Protein AF-A0A2D5KDN4-F1 (afdb_monomer_lite)

pLDDT: mean 83.98, std 16.25, range [39.12, 97.5]

Sequence (99 aa):
MQLTKKILFVYLQKISNKSPTTIMTKEEFIHFIAKELEIEEKSIDLKSNFRNLKNWNSLNALLFISHLNEEKNILISSSDLAQSDTLDDLHLLIQQKTT

Foldseek 3Di:
DVVVVVVVVVVVVVVVLPDAQDLQDPLNLLVVLCVLQVHDSVVDDQAAFCCPDHNDDPVSVVVSQVCCCVVPVFHDDPVQVVPDGGNVSVSVSSNVSSD

Structure (mmCIF, N/CA/C/O backbone):
data_AF-A0A2D5KDN4-F1
#
_entry.id   AF-A0A2D5KDN4-F1
#
loop_
_atom_site.group_PDB
_atom_site.id
_atom_site.type_symbol
_atom_site.label_atom_id
_atom_site.label_alt_id
_atom_site.label_comp_id
_atom_site.label_asym_id
_atom_site.label_entity_id
_atom_site.label_seq_id
_atom_site.pdbx_PDB_ins_code
_atom_site.Cartn_x
_atom_site.Cartn_y
_atom_site.Cartn_z
_atom_site.occupancy
_atom_site.B_iso_or_equiv
_atom_site.auth_seq_id
_atom_site.auth_comp_id
_atom_site.auth_asym_id
_atom_site.auth_atom_id
_atom_site.pdbx_PDB_model_num
ATOM 1 N N . MET A 1 1 ? 5.677 41.289 9.530 1.00 54.94 1 MET A N 1
ATOM 2 C CA . MET A 1 1 ? 4.243 40.903 9.539 1.00 54.94 1 MET A CA 1
ATOM 3 C C . MET A 1 1 ? 3.879 39.888 8.430 1.00 54.94 1 MET A C 1
ATOM 5 O O . MET A 1 1 ? 2.791 39.963 7.878 1.00 54.94 1 MET A O 1
ATOM 9 N N . GLN A 1 2 ? 4.755 38.928 8.084 1.00 57.34 2 GLN A N 1
ATOM 10 C CA . GLN A 1 2 ? 4.444 37.851 7.111 1.00 57.34 2 GLN A CA 1
ATOM 11 C C . GLN A 1 2 ? 4.745 36.441 7.657 1.00 57.34 2 GLN A C 1
ATOM 13 O O . GLN A 1 2 ? 4.028 35.494 7.346 1.00 57.34 2 GLN A O 1
ATOM 18 N N . LEU A 1 3 ? 5.740 36.306 8.544 1.00 54.66 3 LEU A N 1
ATOM 19 C CA . LEU A 1 3 ? 6.141 35.022 9.134 1.00 54.66 3 LEU A CA 1
ATOM 20 C C . LEU A 1 3 ? 5.031 34.357 9.970 1.00 54.66 3 LEU A C 1
ATOM 22 O O . LEU A 1 3 ? 4.814 33.153 9.871 1.00 54.66 3 LEU A O 1
ATOM 26 N N . THR A 1 4 ? 4.278 35.146 10.741 1.00 59.69 4 THR A N 1
ATOM 27 C CA . THR A 1 4 ? 3.212 34.642 11.622 1.00 59.69 4 THR A CA 1
ATOM 28 C C . THR A 1 4 ? 2.017 34.094 10.847 1.00 59.69 4 THR A C 1
ATOM 30 O O . THR A 1 4 ? 1.440 33.098 11.263 1.00 59.69 4 THR A O 1
ATOM 33 N N . LYS A 1 5 ? 1.689 34.665 9.679 1.00 61.16 5 LYS A N 1
ATOM 34 C CA . LYS A 1 5 ? 0.627 34.147 8.802 1.00 61.16 5 LYS A CA 1
ATOM 35 C C . LYS A 1 5 ? 1.009 32.812 8.164 1.00 61.16 5 LYS A C 1
ATOM 37 O O . LYS A 1 5 ? 0.154 31.946 8.054 1.00 61.16 5 LYS A O 1
ATOM 42 N N . LYS A 1 6 ? 2.282 32.620 7.792 1.00 63.84 6 LYS A N 1
ATOM 43 C CA . LYS A 1 6 ? 2.772 31.359 7.206 1.00 63.84 6 LYS A CA 1
ATOM 44 C C . LYS A 1 6 ? 2.810 30.230 8.238 1.00 63.84 6 LYS A C 1
ATOM 46 O O . LYS A 1 6 ? 2.369 29.128 7.942 1.00 63.84 6 LYS A O 1
ATOM 51 N N . ILE A 1 7 ? 3.267 30.521 9.458 1.00 64.94 7 ILE A N 1
ATOM 52 C CA . ILE A 1 7 ? 3.260 29.552 10.566 1.00 64.94 7 ILE A CA 1
ATOM 53 C C . ILE A 1 7 ? 1.823 29.212 10.967 1.00 64.94 7 ILE A C 1
ATOM 55 O O . ILE A 1 7 ? 1.499 28.039 11.115 1.00 64.94 7 ILE A O 1
ATOM 59 N N . LEU A 1 8 ? 0.946 30.217 11.070 1.00 64.75 8 LEU A N 1
ATOM 60 C CA . LEU A 1 8 ? -0.470 30.000 11.350 1.00 64.75 8 LEU A CA 1
ATOM 61 C C . LEU A 1 8 ? -1.147 29.201 10.230 1.00 64.75 8 LEU A C 1
ATOM 63 O O . LEU A 1 8 ? -1.929 28.318 10.530 1.00 64.75 8 LEU A O 1
ATOM 67 N N . PHE A 1 9 ? -0.810 29.437 8.961 1.00 63.66 9 PHE A N 1
ATOM 68 C CA . PHE A 1 9 ? -1.331 28.666 7.829 1.00 63.66 9 PHE A CA 1
ATOM 69 C C . PHE A 1 9 ? -0.895 27.195 7.877 1.00 63.66 9 PHE A C 1
ATOM 71 O O . PHE A 1 9 ? -1.737 26.313 7.756 1.00 63.66 9 PHE A O 1
ATOM 78 N N . VAL A 1 10 ? 0.388 26.917 8.135 1.00 60.00 10 VAL A N 1
ATOM 79 C CA . VAL A 1 10 ? 0.885 25.539 8.311 1.00 60.00 10 VAL A CA 1
ATOM 80 C C . VAL A 1 10 ? 0.235 24.874 9.528 1.00 60.00 10 VAL A C 1
ATOM 82 O O . VAL A 1 10 ? -0.149 23.708 9.468 1.00 60.00 10 VAL A O 1
ATOM 85 N N . TYR A 1 11 ? 0.056 25.616 10.623 1.00 56.31 11 TYR A N 1
ATOM 86 C CA . TYR A 1 11 ? -0.632 25.125 11.812 1.00 56.31 11 TYR A CA 1
ATOM 87 C C . TYR A 1 11 ? -2.110 24.831 11.519 1.00 56.31 11 TYR A C 1
ATOM 89 O O . TYR A 1 11 ? -2.583 23.752 11.845 1.00 56.31 11 TYR A O 1
ATOM 97 N N . LEU A 1 12 ? -2.820 25.714 10.813 1.00 59.03 12 LEU A N 1
ATOM 98 C CA . LEU A 1 12 ? -4.212 25.512 10.403 1.00 59.03 12 LEU A CA 1
ATOM 99 C C . LEU A 1 12 ? -4.369 24.350 9.412 1.00 59.03 12 LEU A C 1
ATOM 101 O O . LEU A 1 12 ? -5.328 23.598 9.545 1.00 59.03 12 LEU A O 1
ATOM 105 N N . GLN A 1 13 ? -3.420 24.126 8.494 1.00 55.16 13 GLN A N 1
ATOM 106 C CA . GLN A 1 13 ? -3.399 22.906 7.671 1.00 55.16 13 GLN A CA 1
ATOM 107 C C . GLN A 1 13 ? -3.232 21.649 8.534 1.00 55.16 13 GLN A C 1
ATOM 109 O O . GLN A 1 13 ? -3.931 20.659 8.332 1.00 55.16 13 GLN A O 1
ATOM 114 N N . LYS A 1 14 ? -2.359 21.702 9.547 1.00 55.19 14 LYS A N 1
ATOM 115 C CA . LYS A 1 14 ? -2.145 20.593 10.485 1.00 55.19 14 LYS A CA 1
ATOM 116 C C . LYS A 1 14 ? -3.376 20.310 11.359 1.00 55.19 14 LYS A C 1
ATOM 118 O O . LYS A 1 14 ? -3.615 19.154 11.689 1.00 55.19 14 LYS A O 1
ATOM 123 N N . ILE A 1 15 ? -4.160 21.335 11.710 1.00 52.12 15 ILE A N 1
ATOM 124 C CA . ILE A 1 15 ? -5.410 21.188 12.477 1.00 52.12 15 ILE A CA 1
ATOM 125 C C . ILE A 1 15 ? -6.576 20.737 11.575 1.00 52.12 15 ILE A C 1
ATOM 127 O O . ILE A 1 15 ? -7.379 19.911 11.997 1.00 52.12 15 ILE A O 1
ATOM 131 N N . SER A 1 16 ? -6.656 21.221 10.327 1.00 48.81 16 SER A N 1
ATOM 132 C CA . SER A 1 16 ? -7.693 20.823 9.357 1.00 48.81 16 SER A CA 1
ATOM 133 C C . SER A 1 16 ? -7.580 19.355 8.933 1.00 48.81 16 SER A C 1
ATOM 135 O O . SER A 1 16 ? -8.590 18.749 8.586 1.00 48.81 16 SER A O 1
ATOM 137 N N . ASN A 1 17 ? -6.386 18.759 9.010 1.00 51.59 17 ASN A N 1
ATOM 138 C CA . ASN A 1 17 ? -6.175 17.336 8.720 1.00 51.59 17 ASN A CA 1
ATOM 139 C C . ASN A 1 17 ? -6.676 16.381 9.817 1.00 51.59 17 ASN A C 1
ATOM 141 O O . ASN A 1 17 ? -6.408 15.183 9.753 1.00 51.59 17 ASN A O 1
ATOM 145 N N . LYS A 1 18 ? -7.416 16.875 10.816 1.00 51.31 18 LYS A N 1
ATOM 146 C CA . LYS A 1 18 ? -8.100 16.037 11.806 1.00 51.31 18 LYS A CA 1
ATOM 147 C C . LYS A 1 18 ? -9.617 16.238 11.709 1.00 51.31 18 LYS A C 1
ATOM 149 O O . LYS A 1 18 ? -10.219 16.925 12.527 1.00 51.31 18 LYS A O 1
ATOM 154 N N . SER A 1 19 ? -10.224 15.662 10.670 1.00 39.12 19 SER A N 1
ATOM 155 C CA . SER A 1 19 ? -11.682 15.554 10.474 1.00 39.12 19 SER A CA 1
ATOM 156 C C . SER A 1 19 ? -12.014 14.296 9.626 1.00 39.12 19 SER A C 1
ATOM 158 O O . SER A 1 19 ? -11.091 13.704 9.069 1.00 39.12 19 SER A O 1
ATOM 160 N N . PRO A 1 20 ? -13.262 13.785 9.667 1.00 46.59 20 PRO A N 1
ATOM 161 C CA . PRO A 1 20 ? -13.598 12.356 9.654 1.00 46.59 20 PRO A CA 1
ATOM 162 C C . PRO A 1 20 ? -13.429 11.700 8.275 1.00 46.59 20 PRO A C 1
ATOM 164 O O . PRO A 1 20 ? -13.895 12.244 7.281 1.00 46.59 20 PRO A O 1
ATOM 167 N N . THR A 1 21 ? -12.764 10.537 8.251 1.00 52.19 21 THR A N 1
ATOM 168 C CA . THR A 1 21 ? -12.737 9.557 7.141 1.00 52.19 21 THR A CA 1
ATOM 169 C C . THR 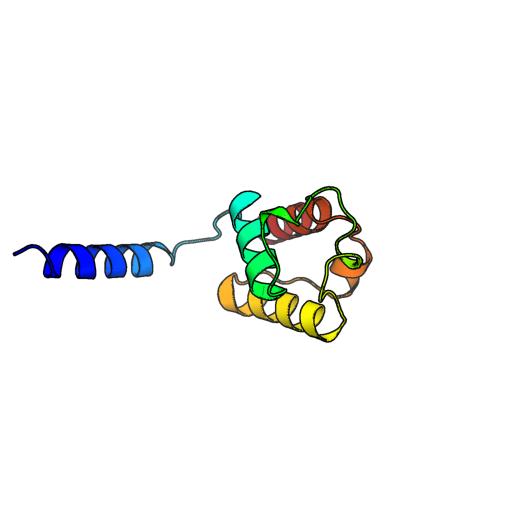A 1 21 ? -12.681 10.156 5.728 1.00 52.19 21 THR A C 1
ATOM 171 O O . THR A 1 21 ? -13.578 9.981 4.906 1.00 52.19 21 THR A O 1
ATOM 174 N N . THR A 1 22 ? -11.591 10.859 5.413 1.00 54.97 22 THR A N 1
ATOM 175 C CA . THR A 1 22 ? -11.323 11.308 4.041 1.00 54.97 22 THR A CA 1
ATOM 176 C C . THR A 1 22 ? -10.961 10.112 3.156 1.00 54.97 22 THR A C 1
ATOM 178 O O . THR A 1 22 ? -9.923 9.481 3.356 1.00 54.97 22 THR A O 1
ATOM 181 N N . ILE A 1 23 ? -11.817 9.831 2.169 1.00 69.12 23 ILE A N 1
ATOM 182 C CA . ILE A 1 23 ? -11.554 8.979 0.997 1.00 69.12 23 ILE A CA 1
ATOM 183 C C . ILE A 1 23 ? -10.173 9.333 0.428 1.00 69.12 23 ILE A C 1
ATOM 185 O O . ILE A 1 23 ? -9.979 10.437 -0.076 1.00 69.12 23 ILE A O 1
ATOM 189 N N . MET A 1 24 ? -9.216 8.406 0.529 1.00 84.81 24 MET A N 1
ATOM 190 C CA . MET A 1 24 ? -7.849 8.604 0.034 1.00 84.81 24 MET A CA 1
ATOM 191 C C . MET A 1 24 ? -7.865 8.665 -1.496 1.00 84.81 24 MET A C 1
ATOM 193 O O . MET A 1 24 ? -8.328 7.718 -2.130 1.00 84.81 24 MET A O 1
ATOM 197 N N . THR A 1 25 ? -7.376 9.726 -2.132 1.00 91.19 25 THR A N 1
ATOM 198 C CA . THR A 1 25 ? -7.305 9.737 -3.605 1.00 91.19 25 THR A CA 1
ATOM 199 C C . THR A 1 25 ? -6.217 8.784 -4.111 1.00 91.19 25 THR A C 1
ATOM 201 O O . THR A 1 25 ? -5.380 8.300 -3.346 1.00 91.19 25 THR A O 1
ATOM 204 N N . LYS A 1 26 ? -6.215 8.482 -5.414 1.00 92.31 26 LYS A N 1
ATOM 205 C CA . LYS A 1 26 ? -5.167 7.640 -6.012 1.00 92.31 26 LYS A CA 1
ATOM 206 C C . LYS A 1 26 ? -3.788 8.291 -5.892 1.00 92.31 26 LYS A C 1
ATOM 208 O O . LYS A 1 26 ? -2.809 7.608 -5.624 1.00 92.31 26 LYS A O 1
ATOM 213 N N . GLU A 1 27 ? -3.717 9.608 -6.041 1.00 92.56 27 GLU A N 1
ATOM 214 C CA . GLU A 1 27 ? -2.486 10.388 -5.908 1.00 92.56 27 GLU A CA 1
ATOM 215 C C . GLU A 1 27 ? -1.963 10.359 -4.468 1.00 92.56 27 GLU A C 1
ATOM 217 O O . GLU A 1 27 ? -0.777 10.126 -4.247 1.00 92.56 27 GLU A O 1
ATOM 222 N N . GLU A 1 28 ? -2.848 10.524 -3.480 1.00 90.94 28 GLU A N 1
ATOM 223 C CA . GLU A 1 28 ? -2.488 10.406 -2.062 1.00 90.94 28 GLU A CA 1
ATOM 224 C C . GLU A 1 28 ? -2.003 8.995 -1.717 1.00 90.94 28 GLU A C 1
ATOM 226 O O . GLU A 1 28 ? -1.052 8.837 -0.951 1.00 90.94 28 GLU A O 1
ATOM 231 N N . PHE A 1 29 ? -2.622 7.973 -2.310 1.00 93.19 29 PHE A N 1
ATOM 232 C CA . PHE A 1 29 ? -2.206 6.586 -2.143 1.00 93.19 29 PHE A CA 1
ATOM 233 C C . PHE A 1 29 ? -0.833 6.307 -2.762 1.00 93.19 29 PHE A C 1
ATOM 235 O O . PHE A 1 29 ? 0.006 5.675 -2.123 1.00 93.19 29 PHE A O 1
ATOM 242 N N . ILE A 1 30 ? -0.564 6.817 -3.968 1.00 95.06 30 ILE A N 1
ATOM 243 C CA . ILE A 1 30 ? 0.756 6.708 -4.605 1.00 95.06 30 ILE A CA 1
ATOM 244 C C . ILE A 1 30 ? 1.817 7.387 -3.738 1.00 95.06 30 ILE A C 1
ATOM 246 O O . ILE A 1 30 ? 2.859 6.788 -3.480 1.00 95.06 30 ILE A O 1
ATOM 250 N N . HIS A 1 31 ? 1.539 8.596 -3.246 1.00 94.06 31 HIS A N 1
ATOM 251 C CA . HIS A 1 31 ? 2.446 9.314 -2.354 1.00 94.06 31 HIS A CA 1
ATOM 252 C C . HIS A 1 31 ? 2.718 8.528 -1.063 1.00 94.06 31 HIS A C 1
ATOM 254 O O . HIS A 1 31 ? 3.864 8.410 -0.627 1.00 94.06 31 HIS A O 1
ATOM 260 N N . PHE A 1 32 ? 1.670 7.948 -0.472 1.00 91.75 32 PHE A N 1
ATOM 261 C CA . PHE A 1 32 ? 1.779 7.103 0.712 1.00 91.75 32 PHE A CA 1
ATOM 262 C C . PHE A 1 32 ? 2.668 5.880 0.453 1.00 91.75 32 PHE A C 1
ATOM 264 O O . PHE A 1 32 ? 3.669 5.706 1.140 1.00 91.75 32 PHE A O 1
ATOM 271 N N . ILE A 1 33 ? 2.379 5.087 -0.581 1.00 93.31 33 ILE A N 1
ATOM 272 C CA . ILE A 1 33 ? 3.170 3.898 -0.937 1.00 93.31 33 ILE A CA 1
ATOM 273 C C . ILE A 1 33 ? 4.626 4.258 -1.252 1.00 93.31 33 ILE A C 1
ATOM 275 O O . ILE A 1 33 ? 5.540 3.570 -0.800 1.00 93.31 33 ILE A O 1
ATOM 279 N N . ALA A 1 34 ? 4.859 5.338 -2.003 1.00 95.00 34 ALA A N 1
ATOM 280 C CA . ALA A 1 34 ? 6.202 5.803 -2.340 1.00 95.00 34 ALA A CA 1
ATOM 281 C C . ALA A 1 34 ? 7.024 6.128 -1.088 1.00 95.00 34 ALA A C 1
ATOM 283 O O . ALA A 1 34 ? 8.186 5.733 -0.989 1.00 95.00 34 ALA A O 1
ATOM 284 N N . LYS A 1 35 ? 6.401 6.804 -0.115 1.00 92.50 35 LYS A N 1
ATOM 285 C CA . LYS A 1 35 ? 7.014 7.126 1.175 1.00 92.50 35 LYS A CA 1
ATOM 286 C C . LYS A 1 35 ? 7.296 5.866 1.996 1.00 92.50 35 LYS A C 1
ATOM 288 O O . LYS A 1 35 ? 8.404 5.727 2.496 1.00 92.50 35 LYS A O 1
ATOM 293 N N . GLU A 1 36 ? 6.326 4.961 2.110 1.00 91.12 36 GLU A N 1
ATOM 294 C CA . GLU A 1 36 ? 6.452 3.722 2.894 1.00 91.12 36 GLU A CA 1
ATOM 295 C C . GLU A 1 36 ? 7.535 2.782 2.355 1.00 91.12 36 GLU A C 1
ATOM 297 O O . GLU A 1 36 ? 8.244 2.131 3.119 1.00 91.12 36 GLU A O 1
ATOM 302 N N . LEU A 1 37 ? 7.676 2.709 1.031 1.00 93.88 37 LEU A N 1
ATOM 303 C CA . LEU A 1 37 ? 8.647 1.830 0.382 1.00 93.88 37 LEU A CA 1
ATOM 304 C C . LEU A 1 37 ? 9.970 2.528 0.053 1.00 93.88 37 LEU A C 1
ATOM 306 O O . LEU A 1 37 ? 10.879 1.871 -0.454 1.00 93.88 37 LEU A O 1
ATOM 310 N N . GLU A 1 38 ? 10.096 3.828 0.325 1.00 94.38 38 GLU A N 1
ATOM 311 C CA . GLU A 1 38 ? 11.251 4.655 -0.050 1.00 94.38 38 GLU A CA 1
ATOM 312 C C . GLU A 1 38 ? 11.600 4.535 -1.550 1.00 94.38 38 GLU A C 1
ATOM 314 O O . GLU A 1 38 ? 12.753 4.327 -1.945 1.00 94.38 38 GLU A O 1
ATOM 319 N N . ILE A 1 39 ? 10.579 4.635 -2.407 1.00 94.75 39 ILE A N 1
ATOM 320 C CA . ILE A 1 39 ? 10.701 4.583 -3.873 1.00 94.75 39 ILE A CA 1
ATOM 321 C C . ILE A 1 39 ? 10.160 5.857 -4.522 1.00 94.75 39 ILE A C 1
ATOM 323 O O . ILE A 1 39 ? 9.458 6.652 -3.906 1.00 94.75 39 ILE A O 1
ATOM 327 N N . GLU A 1 40 ? 10.483 6.068 -5.796 1.00 95.06 40 GLU A N 1
ATOM 328 C CA . GLU A 1 40 ? 9.989 7.228 -6.536 1.00 95.06 40 GLU A CA 1
ATOM 329 C C . GLU A 1 40 ? 8.531 7.030 -6.968 1.00 95.06 40 GLU A C 1
ATOM 331 O O . GLU A 1 40 ? 8.204 6.017 -7.585 1.00 95.06 40 GLU A O 1
ATOM 336 N N . GLU A 1 41 ? 7.674 8.033 -6.762 1.00 94.94 41 GLU A N 1
ATOM 337 C CA . GLU A 1 41 ? 6.266 7.999 -7.204 1.00 94.94 41 GLU A CA 1
ATOM 338 C C . GLU A 1 41 ? 6.121 7.692 -8.702 1.00 94.94 41 GLU A C 1
ATOM 340 O O . GLU A 1 41 ? 5.231 6.957 -9.113 1.00 94.94 41 GLU A O 1
ATOM 345 N N . LYS A 1 42 ? 7.045 8.191 -9.532 1.00 92.81 42 LYS A N 1
ATOM 346 C CA . LYS A 1 42 ? 7.049 7.951 -10.986 1.00 92.81 42 LYS A CA 1
ATOM 347 C C . LYS A 1 42 ? 7.285 6.489 -11.371 1.00 92.81 42 LYS A C 1
ATOM 349 O O . LYS A 1 42 ? 7.023 6.121 -12.511 1.00 92.81 42 LYS A O 1
ATOM 354 N N . SER A 1 43 ? 7.827 5.685 -10.457 1.00 90.88 43 SER A N 1
ATOM 355 C CA . SER A 1 43 ? 8.062 4.253 -10.667 1.00 90.88 43 SER A CA 1
ATOM 356 C C . SER A 1 43 ? 6.841 3.394 -10.330 1.00 90.88 43 SER A C 1
ATOM 358 O O . SER A 1 43 ? 6.857 2.188 -10.570 1.00 90.88 43 SER A O 1
ATOM 360 N N . ILE A 1 44 ? 5.788 4.008 -9.786 1.00 93.81 44 ILE A N 1
ATOM 361 C CA . ILE A 1 44 ? 4.567 3.332 -9.373 1.00 93.81 44 ILE A CA 1
ATOM 362 C C . ILE A 1 44 ? 3.541 3.369 -10.509 1.00 93.81 44 ILE A C 1
ATOM 364 O O . ILE A 1 44 ? 3.088 4.431 -10.931 1.00 93.81 44 ILE A O 1
ATOM 368 N N . ASP A 1 45 ? 3.129 2.185 -10.956 1.00 94.12 45 ASP A N 1
ATOM 369 C CA . ASP A 1 45 ? 1.944 1.992 -11.790 1.00 94.12 45 ASP A CA 1
ATOM 370 C C . ASP A 1 45 ? 0.874 1.275 -10.962 1.00 94.12 45 ASP A C 1
ATOM 372 O O . ASP A 1 45 ? 1.108 0.179 -10.448 1.00 94.12 45 ASP A O 1
ATOM 376 N N . LEU A 1 46 ? -0.311 1.874 -10.849 1.00 93.69 46 LEU A N 1
ATOM 377 C CA . LEU A 1 46 ? -1.420 1.318 -10.074 1.00 93.69 46 LEU A CA 1
ATOM 378 C C . LEU A 1 46 ? -1.883 -0.057 -10.576 1.00 93.69 46 LEU A C 1
ATOM 380 O O . LEU A 1 46 ? -2.385 -0.866 -9.799 1.00 93.69 46 LEU A O 1
ATOM 384 N N . LYS A 1 47 ? -1.677 -0.350 -11.862 1.00 95.62 47 LYS A N 1
ATOM 385 C CA . LYS A 1 47 ? -2.036 -1.641 -12.464 1.00 95.62 47 LYS A CA 1
ATOM 386 C C . LYS A 1 47 ? -0.978 -2.716 -12.243 1.00 95.62 47 LYS A C 1
ATOM 388 O O . LYS A 1 47 ? -1.215 -3.882 -12.557 1.00 95.62 47 LYS A O 1
ATOM 393 N N . SER A 1 48 ? 0.203 -2.336 -11.758 1.00 93.00 48 SER A N 1
ATOM 394 C CA . SER A 1 48 ? 1.279 -3.284 -11.500 1.00 93.00 48 SER A CA 1
ATOM 395 C C . SER A 1 48 ? 0.985 -4.115 -10.256 1.00 93.00 48 SER A C 1
ATOM 397 O O . SER A 1 48 ? 0.316 -3.663 -9.322 1.00 93.00 48 SER A O 1
ATOM 399 N N . ASN A 1 49 ? 1.503 -5.345 -10.243 1.00 96.19 49 ASN A N 1
ATOM 400 C CA . ASN A 1 49 ? 1.449 -6.167 -9.047 1.00 96.19 49 ASN A CA 1
ATOM 401 C C . ASN A 1 49 ? 2.323 -5.527 -7.961 1.00 96.19 49 ASN A C 1
ATOM 403 O O . ASN A 1 49 ? 3.536 -5.389 -8.148 1.00 96.19 49 ASN A O 1
ATOM 407 N N . PHE A 1 50 ? 1.727 -5.157 -6.826 1.00 94.62 50 PHE A N 1
ATOM 408 C CA . PHE A 1 50 ? 2.438 -4.408 -5.787 1.00 94.62 50 PHE A CA 1
ATOM 409 C C . PHE A 1 50 ? 3.561 -5.225 -5.136 1.00 94.62 50 PHE A C 1
ATOM 411 O O . PHE A 1 50 ? 4.511 -4.656 -4.604 1.00 94.62 50 PHE A O 1
ATOM 418 N N . ARG A 1 51 ? 3.504 -6.561 -5.218 1.00 94.06 51 ARG A N 1
ATOM 419 C CA . ARG A 1 51 ? 4.550 -7.449 -4.690 1.00 94.06 51 ARG A CA 1
ATOM 420 C C . ARG A 1 51 ? 5.852 -7.360 -5.478 1.00 94.06 51 ARG A C 1
ATOM 422 O O . ARG A 1 51 ? 6.888 -7.771 -4.967 1.00 94.06 51 ARG A O 1
ATOM 429 N N . ASN A 1 52 ? 5.800 -6.819 -6.694 1.00 94.88 52 ASN A N 1
ATOM 430 C CA . ASN A 1 52 ? 6.974 -6.582 -7.529 1.00 94.88 52 ASN A CA 1
ATOM 431 C C . ASN A 1 52 ? 7.603 -5.204 -7.281 1.00 94.88 52 ASN A C 1
ATOM 433 O O . ASN A 1 52 ? 8.657 -4.913 -7.850 1.00 94.88 52 ASN A O 1
ATOM 437 N N . LEU A 1 53 ? 6.976 -4.345 -6.467 1.00 94.50 53 LEU A N 1
ATOM 438 C CA . LEU A 1 53 ? 7.544 -3.044 -6.138 1.00 94.50 53 LEU A CA 1
ATOM 439 C C . LEU A 1 53 ? 8.855 -3.229 -5.385 1.00 94.50 53 LEU A C 1
ATOM 441 O O . LEU A 1 53 ? 9.007 -4.099 -4.522 1.00 94.50 53 LEU A O 1
ATOM 445 N N . LYS A 1 54 ? 9.816 -2.363 -5.701 1.00 92.88 54 LYS A N 1
ATOM 446 C CA . LYS A 1 54 ? 11.082 -2.323 -4.981 1.00 92.88 54 LYS A CA 1
ATOM 447 C C . LYS A 1 54 ? 10.797 -2.094 -3.493 1.00 92.88 54 LYS A C 1
ATOM 449 O O . LYS A 1 54 ? 9.948 -1.288 -3.133 1.00 92.88 54 LYS A O 1
ATOM 454 N N . ASN A 1 55 ? 11.520 -2.827 -2.652 1.00 94.56 55 ASN A N 1
ATOM 455 C CA . ASN A 1 55 ? 11.376 -2.833 -1.197 1.00 94.56 55 ASN A CA 1
ATOM 456 C C . ASN A 1 55 ? 10.055 -3.422 -0.671 1.00 94.56 55 ASN A C 1
ATOM 458 O O . ASN A 1 55 ? 9.868 -3.449 0.542 1.00 94.56 55 ASN A O 1
ATOM 462 N N . TRP A 1 56 ? 9.171 -3.974 -1.507 1.00 95.44 56 TRP A N 1
ATOM 463 C CA . TRP A 1 56 ? 8.050 -4.753 -0.985 1.00 95.44 56 TRP A CA 1
ATOM 464 C C . TRP A 1 56 ? 8.544 -6.080 -0.388 1.00 95.44 56 TRP A C 1
ATOM 466 O O . TRP A 1 56 ? 9.134 -6.915 -1.071 1.00 95.44 56 TRP A O 1
ATOM 476 N N . ASN A 1 57 ? 8.320 -6.280 0.910 1.00 94.38 57 ASN A N 1
ATOM 477 C CA . ASN A 1 57 ? 8.667 -7.497 1.647 1.00 94.38 57 ASN A CA 1
ATOM 478 C C . ASN A 1 57 ? 7.755 -7.638 2.882 1.00 94.38 57 ASN A C 1
ATOM 480 O O . ASN A 1 57 ? 6.948 -6.754 3.163 1.00 94.38 57 ASN A O 1
ATOM 484 N N . SER A 1 58 ? 7.879 -8.733 3.638 1.00 93.88 58 SER A N 1
ATOM 485 C CA . SER A 1 58 ? 7.024 -8.988 4.808 1.00 93.88 58 SER A CA 1
ATOM 486 C C . SER A 1 58 ? 7.117 -7.914 5.897 1.00 93.88 58 SER A C 1
ATOM 488 O O . SER A 1 58 ? 6.116 -7.638 6.553 1.00 93.88 58 SER A O 1
ATOM 490 N N . LEU A 1 59 ? 8.293 -7.305 6.092 1.00 94.56 59 LEU A N 1
ATOM 491 C CA . LEU A 1 59 ? 8.476 -6.231 7.068 1.00 94.56 59 LEU A CA 1
ATOM 492 C C . LEU A 1 59 ? 7.740 -4.966 6.615 1.00 94.56 59 LEU A C 1
ATOM 494 O O . LEU A 1 59 ? 6.944 -4.425 7.373 1.00 94.56 59 LEU A O 1
ATOM 498 N N . ASN A 1 60 ? 7.936 -4.542 5.368 1.00 95.19 60 ASN A N 1
ATOM 499 C CA . ASN A 1 60 ? 7.288 -3.341 4.843 1.00 95.19 60 ASN A CA 1
ATOM 500 C C . ASN A 1 60 ? 5.772 -3.518 4.679 1.00 95.19 60 ASN A C 1
ATOM 502 O O . ASN A 1 60 ? 5.026 -2.574 4.904 1.00 95.19 60 ASN A O 1
ATOM 506 N N . ALA A 1 61 ? 5.291 -4.732 4.395 1.00 95.06 61 ALA A N 1
ATOM 507 C CA . ALA A 1 61 ? 3.861 -5.036 4.426 1.00 95.06 61 ALA A CA 1
ATOM 508 C C . ALA A 1 61 ? 3.267 -4.893 5.841 1.00 95.06 61 ALA A C 1
ATOM 510 O O . ALA A 1 61 ? 2.156 -4.391 5.999 1.00 95.06 61 ALA A O 1
ATOM 511 N N . LEU A 1 62 ? 4.007 -5.308 6.876 1.00 95.38 62 LEU A N 1
ATOM 512 C CA . LEU A 1 62 ? 3.588 -5.138 8.268 1.00 95.38 62 LEU A CA 1
ATOM 513 C C . LEU A 1 62 ? 3.573 -3.659 8.676 1.00 95.38 62 LEU A C 1
ATOM 515 O O . LEU A 1 62 ? 2.604 -3.215 9.289 1.00 95.38 62 LEU A O 1
ATOM 519 N N . LEU A 1 63 ? 4.615 -2.903 8.315 1.00 94.19 63 LEU A N 1
ATOM 520 C CA . LEU A 1 63 ? 4.694 -1.463 8.581 1.00 94.19 63 LEU A CA 1
ATOM 521 C C . LEU A 1 63 ? 3.555 -0.709 7.891 1.00 94.19 63 LEU A C 1
ATOM 523 O O . LEU A 1 63 ? 2.859 0.058 8.545 1.00 94.19 63 LEU A O 1
ATOM 527 N N . PHE A 1 64 ? 3.285 -1.024 6.623 1.00 94.25 64 PHE A N 1
ATOM 528 C CA . PHE A 1 64 ? 2.155 -0.485 5.871 1.00 94.25 64 PHE A CA 1
ATOM 529 C C . PHE A 1 64 ? 0.814 -0.701 6.593 1.00 94.25 64 PHE A C 1
ATOM 531 O O . PHE A 1 64 ? 0.042 0.244 6.756 1.00 94.25 64 PHE A O 1
ATOM 538 N N . ILE A 1 65 ? 0.546 -1.925 7.072 1.00 94.00 65 ILE A N 1
ATOM 539 C CA . ILE A 1 65 ? -0.665 -2.224 7.856 1.00 94.00 65 ILE A CA 1
ATOM 540 C C . ILE A 1 65 ? -0.695 -1.393 9.148 1.00 94.00 65 ILE A C 1
ATOM 542 O O . ILE A 1 65 ? -1.730 -0.809 9.473 1.00 94.00 65 ILE A O 1
ATOM 546 N N . SER A 1 66 ? 0.422 -1.334 9.883 1.00 94.44 66 SER A N 1
ATOM 547 C CA . SER A 1 66 ? 0.509 -0.592 11.150 1.00 94.44 66 SER A CA 1
ATOM 548 C C . SER A 1 66 ? 0.239 0.895 10.943 1.00 94.44 66 SER A C 1
ATOM 550 O O . SER A 1 66 ? -0.585 1.474 11.645 1.00 94.44 66 SER A O 1
ATOM 552 N N . HIS A 1 67 ? 0.862 1.503 9.933 1.00 93.12 67 HIS A N 1
ATOM 553 C CA . HIS A 1 67 ? 0.703 2.923 9.631 1.00 93.12 67 HIS A CA 1
ATOM 554 C C . HIS A 1 67 ? -0.714 3.261 9.160 1.00 93.12 67 HIS A C 1
ATOM 556 O O . HIS A 1 67 ? -1.266 4.275 9.585 1.00 93.12 67 HIS A O 1
ATOM 562 N N . LEU A 1 68 ? -1.356 2.407 8.352 1.00 91.06 68 LEU A N 1
ATOM 563 C CA . LEU A 1 68 ? -2.769 2.593 7.999 1.00 91.06 68 LEU A CA 1
ATOM 564 C C . LEU A 1 68 ? -3.682 2.563 9.230 1.00 91.06 68 LEU A C 1
ATOM 566 O O . LEU A 1 68 ? -4.599 3.382 9.342 1.00 91.06 68 LEU A O 1
ATOM 570 N N . ASN A 1 69 ? -3.418 1.661 10.172 1.00 91.44 69 ASN A N 1
ATOM 571 C CA . ASN A 1 69 ? -4.175 1.597 11.413 1.00 91.44 69 ASN A CA 1
ATOM 572 C C . ASN A 1 69 ? -3.934 2.842 12.287 1.00 91.44 69 ASN A C 1
ATOM 574 O O . ASN A 1 69 ? -4.881 3.481 12.736 1.00 91.44 69 ASN A O 1
ATOM 578 N N . GLU A 1 70 ? -2.678 3.232 12.492 1.00 91.00 70 GLU A N 1
ATOM 579 C CA . GLU A 1 70 ? -2.302 4.322 13.400 1.00 91.00 70 GLU A CA 1
ATOM 580 C C . GLU A 1 70 ? -2.650 5.716 12.862 1.00 91.00 70 GLU A C 1
ATOM 582 O O . GLU A 1 70 ? -3.171 6.553 13.602 1.00 91.00 70 GLU A O 1
ATOM 587 N N . GLU A 1 71 ? -2.377 5.987 11.583 1.00 86.38 71 GLU A N 1
ATOM 588 C CA . GLU A 1 71 ? -2.570 7.319 11.000 1.00 86.38 71 GLU A CA 1
ATOM 589 C C . GLU A 1 71 ? -3.981 7.528 10.446 1.00 86.38 71 GLU A C 1
ATOM 591 O O . GLU A 1 71 ? -4.473 8.660 10.418 1.00 86.38 71 GLU A O 1
ATOM 596 N N . LYS A 1 72 ? -4.624 6.455 9.968 1.00 83.19 72 LYS A N 1
ATOM 597 C CA . LYS A 1 72 ? -5.890 6.537 9.226 1.00 83.19 72 LYS A CA 1
ATOM 598 C C . LYS A 1 72 ? -7.039 5.781 9.891 1.00 83.19 72 LYS A C 1
ATOM 600 O O . LYS A 1 72 ? -8.172 5.947 9.448 1.00 83.19 72 LYS A O 1
ATOM 605 N N . ASN A 1 73 ? -6.784 5.010 10.954 1.00 88.06 73 ASN A N 1
ATOM 606 C CA . ASN A 1 73 ? -7.773 4.140 11.603 1.00 88.06 73 ASN A CA 1
ATOM 607 C C . ASN A 1 73 ? -8.407 3.134 10.619 1.00 88.06 73 ASN A C 1
ATOM 609 O O . ASN A 1 73 ? -9.585 2.794 10.734 1.00 88.06 73 ASN A O 1
ATOM 613 N N . ILE A 1 74 ? -7.624 2.683 9.631 1.00 90.69 74 ILE A N 1
ATOM 614 C CA . ILE A 1 74 ? -8.040 1.710 8.618 1.00 90.69 74 ILE A CA 1
ATOM 615 C C . ILE A 1 74 ? -7.427 0.357 8.969 1.00 90.69 74 ILE A C 1
ATOM 617 O O . ILE A 1 74 ? -6.208 0.202 9.009 1.00 90.69 74 ILE 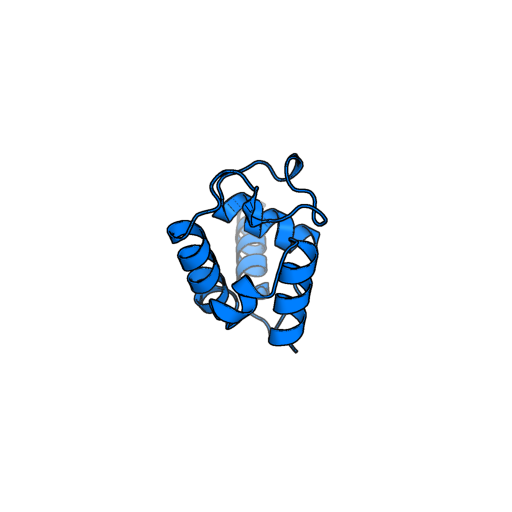A O 1
ATOM 621 N N . LEU A 1 75 ? -8.285 -0.636 9.203 1.00 91.19 75 LEU A N 1
ATOM 622 C CA . LEU A 1 75 ? -7.872 -1.992 9.553 1.00 91.19 75 LEU A CA 1
ATOM 623 C C . LEU A 1 75 ? -7.828 -2.883 8.309 1.00 91.19 75 LEU A C 1
ATOM 625 O O . LEU A 1 75 ? -8.862 -3.206 7.71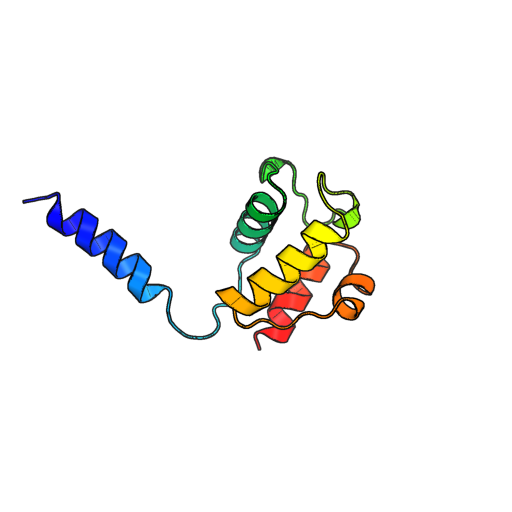9 1.00 91.19 75 LEU A O 1
ATOM 629 N N . ILE A 1 76 ? -6.620 -3.315 7.951 1.00 92.69 76 ILE A N 1
ATOM 630 C CA . ILE A 1 76 ? -6.356 -4.280 6.881 1.00 92.69 76 ILE A CA 1
ATOM 631 C C . ILE A 1 76 ? -5.638 -5.484 7.478 1.00 92.69 76 ILE A C 1
ATOM 633 O O . ILE A 1 76 ? -4.677 -5.347 8.231 1.00 92.69 76 ILE A O 1
ATOM 637 N N . SER A 1 77 ? -6.110 -6.679 7.144 1.00 92.44 77 SER A N 1
ATOM 638 C CA . SER A 1 77 ? -5.492 -7.939 7.545 1.00 92.44 77 SER A CA 1
ATOM 639 C C . SER A 1 77 ? -4.484 -8.433 6.506 1.00 92.44 77 SER A C 1
ATOM 641 O O . SER A 1 77 ? -4.523 -8.069 5.330 1.00 92.44 77 SER A O 1
ATOM 643 N N . SER A 1 78 ? -3.607 -9.350 6.915 1.00 91.31 78 SER A N 1
ATOM 644 C CA . SER A 1 78 ? -2.724 -10.061 5.984 1.00 91.31 78 SER A CA 1
ATOM 645 C C . SER A 1 78 ? -3.499 -10.860 4.929 1.00 91.31 78 SER A C 1
ATOM 647 O O . SER A 1 78 ? -3.031 -10.981 3.799 1.00 91.31 78 SER A O 1
ATOM 649 N N . SER A 1 79 ? -4.692 -11.369 5.262 1.00 93.88 79 SER A N 1
ATOM 650 C CA . SER A 1 79 ? -5.588 -12.024 4.303 1.00 93.88 79 SER A CA 1
ATOM 651 C C . SER A 1 79 ? -6.144 -11.060 3.259 1.00 93.88 79 SER A C 1
ATOM 653 O O . SER A 1 79 ? -6.179 -11.426 2.089 1.00 93.88 79 SER A O 1
ATOM 655 N N . ASP A 1 80 ? -6.513 -9.834 3.646 1.00 94.81 80 ASP A N 1
ATOM 656 C CA . ASP A 1 80 ? -6.974 -8.824 2.685 1.00 94.81 80 ASP A CA 1
ATOM 657 C C . ASP A 1 80 ? -5.844 -8.489 1.681 1.00 94.81 80 ASP A C 1
ATOM 659 O O . ASP A 1 80 ? -6.065 -8.440 0.470 1.00 94.81 80 ASP A O 1
ATOM 663 N N . LEU A 1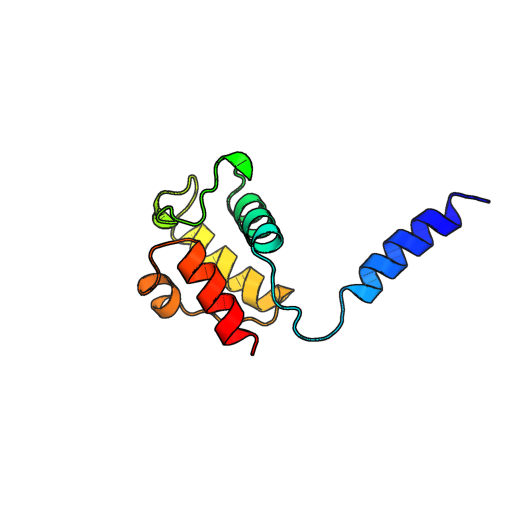 81 ? -4.598 -8.354 2.167 1.00 93.75 81 LEU A N 1
ATOM 664 C CA . LEU A 1 81 ? -3.426 -8.179 1.299 1.00 93.75 81 LEU A CA 1
ATOM 665 C C . LEU A 1 81 ? -3.178 -9.394 0.403 1.00 93.75 81 LEU A C 1
ATOM 667 O O . LEU A 1 81 ? -2.738 -9.229 -0.728 1.00 93.75 81 LEU A O 1
ATOM 671 N N . ALA A 1 82 ? -3.385 -10.616 0.896 1.00 92.94 82 ALA A N 1
ATOM 672 C CA . ALA A 1 82 ? -3.179 -11.841 0.120 1.00 92.94 82 ALA A CA 1
ATOM 673 C C . ALA A 1 82 ? -4.179 -11.986 -1.039 1.00 92.94 82 ALA A C 1
ATOM 675 O O . ALA A 1 82 ? -3.846 -12.602 -2.044 1.00 92.94 82 ALA A O 1
ATOM 676 N N . GLN A 1 83 ? -5.375 -11.412 -0.894 1.00 95.19 83 GLN A N 1
ATOM 677 C CA . GLN A 1 83 ? -6.436 -11.410 -1.907 1.00 95.19 83 GLN A CA 1
ATOM 678 C C . GLN A 1 83 ? -6.316 -10.268 -2.923 1.00 95.19 83 GLN A C 1
ATOM 680 O O . GLN A 1 83 ? -7.055 -10.252 -3.902 1.00 95.19 83 GLN A O 1
ATOM 685 N N . SER A 1 84 ? -5.405 -9.324 -2.688 1.00 95.94 84 SER A N 1
ATOM 686 C CA . SER A 1 84 ? -5.122 -8.216 -3.597 1.00 95.94 84 SER A CA 1
ATOM 687 C C . SER A 1 84 ? -3.884 -8.532 -4.436 1.00 95.94 84 SER A C 1
ATOM 689 O O . SER A 1 84 ? -2.892 -9.062 -3.913 1.00 95.94 84 SER A O 1
ATOM 691 N N . ASP A 1 85 ? -3.910 -8.142 -5.711 1.00 96.00 85 ASP A N 1
ATOM 692 C CA . ASP A 1 85 ? -2.785 -8.331 -6.629 1.00 96.00 85 ASP A CA 1
ATOM 693 C C . ASP A 1 85 ? -2.143 -7.005 -7.027 1.00 96.00 85 ASP A C 1
ATOM 695 O O . ASP A 1 85 ? -0.917 -6.881 -7.018 1.00 96.00 85 ASP A O 1
ATOM 699 N N . THR A 1 86 ? -2.955 -6.004 -7.356 1.00 97.50 86 THR A N 1
ATOM 700 C CA . THR A 1 86 ? -2.500 -4.708 -7.865 1.00 97.50 86 THR A CA 1
ATOM 701 C C . THR A 1 86 ? -2.598 -3.603 -6.820 1.00 97.50 86 THR A C 1
ATOM 703 O O . THR A 1 86 ? -3.288 -3.718 -5.805 1.00 97.50 86 THR A O 1
ATOM 706 N N . LEU A 1 87 ? -1.884 -2.505 -7.056 1.00 95.31 87 LEU A N 1
ATOM 707 C CA . LEU A 1 87 ? -2.023 -1.302 -6.237 1.00 95.31 87 LEU A CA 1
ATOM 708 C C . LEU A 1 87 ? -3.432 -0.691 -6.340 1.00 95.31 87 LEU A C 1
ATOM 710 O O . LEU A 1 87 ? -3.918 -0.139 -5.356 1.00 95.31 87 LEU A O 1
ATOM 714 N N . ASP A 1 88 ? -4.102 -0.818 -7.487 1.00 95.88 88 ASP A N 1
ATOM 715 C CA . ASP A 1 88 ? -5.510 -0.433 -7.643 1.00 95.88 88 ASP A CA 1
ATOM 716 C C . ASP A 1 88 ? -6.431 -1.281 -6.743 1.00 95.88 88 ASP A C 1
ATOM 718 O O . ASP A 1 88 ? -7.342 -0.728 -6.124 1.00 95.88 88 ASP A O 1
ATOM 722 N N . ASP A 1 89 ? -6.164 -2.585 -6.592 1.00 96.31 89 ASP A N 1
ATOM 723 C CA . ASP A 1 89 ? -6.924 -3.448 -5.671 1.00 96.31 89 ASP A CA 1
ATOM 724 C C . ASP A 1 89 ? -6.734 -3.010 -4.215 1.00 96.31 89 ASP A C 1
ATOM 726 O O . ASP A 1 89 ? -7.702 -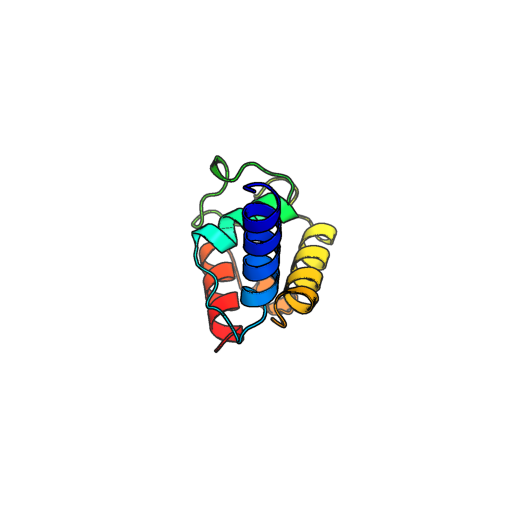2.907 -3.461 1.00 96.31 89 ASP A O 1
ATOM 730 N N . LEU A 1 90 ? -5.494 -2.688 -3.826 1.00 94.12 90 LEU A N 1
ATOM 731 C CA . LEU A 1 90 ? -5.193 -2.174 -2.488 1.00 94.12 90 LEU A CA 1
ATOM 732 C C . LEU A 1 90 ? -5.856 -0.820 -2.227 1.00 94.12 90 LEU A C 1
ATOM 734 O O . LEU A 1 90 ? -6.398 -0.600 -1.142 1.00 94.12 90 LEU A O 1
ATOM 738 N N . HIS A 1 91 ? -5.846 0.081 -3.211 1.00 94.44 91 HIS A N 1
ATOM 739 C CA . HIS A 1 91 ? -6.540 1.363 -3.109 1.00 94.44 91 HIS A CA 1
ATOM 740 C C . HIS A 1 91 ? -8.041 1.155 -2.900 1.00 94.44 91 HIS A C 1
ATOM 742 O O . HIS A 1 91 ? -8.616 1.742 -1.982 1.00 94.44 91 HIS A O 1
ATOM 748 N N . LEU A 1 92 ? -8.663 0.275 -3.689 1.00 93.94 92 LEU A N 1
ATOM 749 C CA . LEU A 1 92 ? -10.083 -0.050 -3.573 1.00 93.94 92 LEU A CA 1
ATOM 750 C C . LEU A 1 92 ? -10.422 -0.670 -2.212 1.00 93.94 92 LEU A C 1
ATOM 752 O O . LEU A 1 92 ? -11.403 -0.269 -1.584 1.00 93.94 92 LEU A O 1
ATOM 756 N N . LEU A 1 93 ? -9.600 -1.604 -1.734 1.00 92.75 93 LEU A N 1
ATOM 757 C CA . LEU A 1 93 ? -9.735 -2.215 -0.414 1.00 92.75 93 LEU A CA 1
ATOM 758 C C . LEU A 1 93 ? -9.732 -1.153 0.696 1.00 92.75 93 LEU A C 1
ATOM 760 O O . LEU A 1 93 ? -10.590 -1.176 1.578 1.00 92.75 93 LEU A O 1
ATOM 764 N N . ILE A 1 94 ? -8.807 -0.191 0.636 1.00 91.19 94 ILE A N 1
ATOM 765 C CA . ILE A 1 94 ? -8.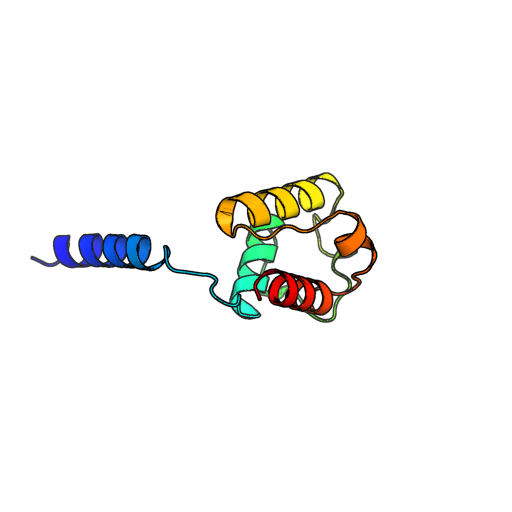730 0.927 1.588 1.00 91.19 94 ILE A CA 1
ATOM 766 C C . ILE A 1 94 ? -10.023 1.757 1.557 1.00 91.19 94 ILE A C 1
ATOM 768 O O . ILE A 1 94 ? -10.564 2.075 2.619 1.00 91.19 94 ILE A O 1
ATOM 772 N N . GLN A 1 95 ? -10.565 2.062 0.370 1.00 90.19 95 GLN A N 1
ATOM 773 C CA . GLN A 1 95 ? -11.837 2.795 0.252 1.00 90.19 95 GLN A CA 1
ATOM 774 C C . GLN A 1 95 ? -12.997 2.052 0.917 1.00 90.19 95 GLN A C 1
ATOM 776 O O . GLN A 1 95 ? -13.786 2.648 1.650 1.00 90.19 95 GLN A O 1
ATOM 781 N N . GLN A 1 96 ? -13.081 0.740 0.693 1.00 89.56 96 GLN A N 1
ATOM 782 C CA . GLN A 1 96 ? -14.151 -0.096 1.236 1.00 89.56 96 GLN A CA 1
ATOM 783 C C . GLN A 1 96 ? -14.122 -0.166 2.764 1.00 89.56 96 GLN A C 1
ATOM 785 O O . GLN A 1 96 ? -15.178 -0.207 3.382 1.00 89.56 96 GLN A O 1
ATOM 790 N N . LYS A 1 97 ? -12.934 -0.162 3.381 1.00 85.25 97 LYS A N 1
ATOM 791 C CA . LYS A 1 97 ? -12.776 -0.188 4.848 1.00 85.25 97 LYS A CA 1
ATOM 792 C C . LYS A 1 97 ? -12.980 1.187 5.503 1.00 85.25 97 LYS A C 1
ATOM 794 O O . LYS A 1 97 ? -13.067 1.260 6.724 1.00 85.25 97 LYS A O 1
ATOM 799 N N . THR A 1 98 ? -13.010 2.258 4.707 1.00 72.81 98 THR A N 1
ATOM 800 C CA . THR A 1 98 ? -13.212 3.646 5.166 1.00 72.81 98 THR A CA 1
ATOM 801 C C . THR A 1 98 ? -14.697 4.043 5.185 1.00 72.81 98 THR A C 1
ATOM 803 O O . THR A 1 98 ? -15.054 5.011 5.857 1.00 72.81 98 THR A O 1
ATOM 806 N N . THR A 1 99 ? -15.545 3.308 4.452 1.00 55.75 99 THR A N 1
ATOM 807 C CA . THR A 1 99 ? -17.005 3.511 4.361 1.00 55.75 99 THR A CA 1
ATOM 808 C C . THR A 1 99 ? -17.727 2.792 5.494 1.00 55.75 99 THR A C 1
ATOM 810 O O . THR A 1 99 ? -18.642 3.410 6.082 1.00 55.75 99 THR A O 1
#

Radius of gyration: 15.67 Å; chains: 1; bounding box: 28×53×26 Å

Secondary structure (DSSP, 8-state):
--HHHHHHHHHHHHHHT-SS-----HHHHHHHHHHHHT--GGG--TTSBGGGSTT-SHHHHHHHHHHHHHHH-----HHHHHT--BHHHHHHHHHHHH-